Protein AF-A0A0G4KGV0-F1 (afdb_monomer_lite)

InterPro domains:
  IPR009604 LsmAD domain [PF06741] (76-143)
  IPR009604 LsmAD domain [SM01272] (76-143)
  IPR045117 Ataxin2-like [PTHR12854] (20-143)

Sequence (143 aa):
MPFPKKDNSAGPGKGQNGSRGGFRTDAAISNSSLGAERTLQPWMPDSTDGMDEGLESSNNKNNAPWDQFAENERRFGIKTDYDENIYTTAIDKSHPQYRERMAAAEKKAREISGSQAATAHVAEERIMDYAGGDDRGGDEEDK

Organism: Verticillium longisporum (NCBI:txid100787)

Radius of gyration: 35.34 Å; chains: 1; bounding box: 76×90×88 Å

Foldseek 3Di:
DDDDDDDDDDDPPPPDDPPPPPDDDPVRPPPPPPPDDDPDDPDDDPDDPPPVPDVPNCPPPPNDPPDPQVVCCVPPVDHDPDDCCVVDPDDPPPPPCSVVVVVVVVVVVVCVVPDADPDPVSNVVVPDPPPVPPPPDDDPPDD

Secondary structure (DSSP, 8-state):
-------------------------GGGS-----S-PPP-PPP---SSS-TT--TT----SS-----HHHHHHHHH-PPP---GGGTS----TTSTTHHHHHHHHHHHHHHHHHPPPSSHHHHHHTT-----S----------

Structure (mmCIF, N/CA/C/O backbone):
data_AF-A0A0G4KGV0-F1
#
_entry.id   AF-A0A0G4KGV0-F1
#
loop_
_atom_site.group_PDB
_atom_site.id
_atom_site.type_symbol
_atom_site.label_atom_id
_atom_site.label_alt_id
_atom_site.label_comp_id
_atom_site.label_asym_id
_atom_site.label_entity_id
_atom_site.label_seq_id
_atom_site.pdbx_PDB_ins_code
_atom_site.Cartn_x
_atom_site.Cartn_y
_atom_site.Cartn_z
_atom_site.occupancy
_atom_site.B_iso_or_equiv
_atom_site.auth_seq_id
_atom_site.auth_comp_id
_atom_site.auth_asym_id
_atom_site.auth_atom_id
_atom_site.pdbx_PDB_model_num
ATOM 1 N N . MET A 1 1 ? 16.479 -68.696 -35.541 1.00 43.69 1 MET A N 1
ATOM 2 C CA . MET A 1 1 ? 17.951 -68.559 -35.567 1.00 43.69 1 MET A CA 1
ATOM 3 C C . MET A 1 1 ? 18.354 -67.647 -34.414 1.00 43.69 1 MET A C 1
ATOM 5 O O . MET A 1 1 ? 17.929 -66.498 -34.436 1.00 43.69 1 MET A O 1
ATOM 9 N N . PRO A 1 2 ? 19.050 -68.139 -33.375 1.00 45.50 2 PRO A N 1
ATOM 10 C CA . PRO A 1 2 ? 19.512 -67.311 -32.265 1.00 45.50 2 PRO A CA 1
ATOM 11 C C . PRO A 1 2 ? 20.934 -66.791 -32.538 1.00 45.50 2 PRO A C 1
ATOM 13 O O . PRO A 1 2 ? 21.806 -67.562 -32.932 1.00 45.50 2 PRO A O 1
ATOM 16 N N . PHE A 1 3 ? 21.169 -65.498 -32.311 1.00 43.81 3 PHE A N 1
ATOM 17 C CA . PHE A 1 3 ? 22.505 -64.889 -32.300 1.00 43.81 3 PHE A CA 1
ATOM 18 C C . PHE A 1 3 ? 22.936 -64.571 -30.850 1.00 43.81 3 PHE A C 1
ATOM 20 O O . PHE A 1 3 ? 22.073 -64.396 -29.987 1.00 43.81 3 PHE A O 1
ATOM 27 N N . PRO A 1 4 ? 24.249 -64.585 -30.550 1.00 51.75 4 PRO A N 1
ATOM 28 C CA . PRO A 1 4 ? 24.780 -65.020 -29.255 1.00 51.75 4 PRO A CA 1
ATOM 29 C C . PRO A 1 4 ? 24.887 -63.936 -28.171 1.00 51.75 4 PRO A C 1
ATOM 31 O O . PRO A 1 4 ? 25.168 -62.769 -28.443 1.00 51.75 4 PRO A O 1
ATOM 34 N N . LYS A 1 5 ? 24.767 -64.390 -26.913 1.00 44.69 5 LYS A N 1
ATOM 35 C CA . LYS A 1 5 ? 25.253 -63.714 -25.699 1.00 44.69 5 LYS A CA 1
ATOM 36 C C . LYS A 1 5 ? 26.761 -63.474 -25.802 1.00 44.69 5 LYS A C 1
ATOM 38 O O . LYS A 1 5 ? 27.507 -64.389 -26.144 1.00 44.69 5 LYS A O 1
ATOM 43 N N . LYS A 1 6 ? 27.200 -62.266 -25.453 1.00 49.44 6 LYS A N 1
ATOM 44 C CA . LYS A 1 6 ? 28.609 -61.932 -25.245 1.00 49.44 6 LYS A CA 1
ATOM 45 C C . LYS A 1 6 ? 28.818 -61.716 -23.749 1.00 49.44 6 LYS A C 1
ATOM 47 O O . LYS A 1 6 ? 28.363 -60.713 -23.205 1.00 49.44 6 LYS A O 1
ATOM 52 N N . ASP A 1 7 ? 29.461 -62.684 -23.108 1.00 42.81 7 ASP A N 1
ATOM 53 C CA . ASP A 1 7 ? 29.897 -62.590 -21.721 1.00 42.81 7 ASP A CA 1
ATOM 54 C C . ASP A 1 7 ? 31.242 -61.850 -21.630 1.00 42.81 7 ASP A C 1
ATOM 56 O O . ASP A 1 7 ? 32.196 -62.158 -22.339 1.00 42.81 7 ASP A O 1
ATOM 60 N N . ASN A 1 8 ? 31.253 -60.880 -20.717 1.00 47.34 8 ASN A N 1
ATOM 61 C CA . ASN A 1 8 ? 32.307 -60.513 -19.772 1.00 47.34 8 ASN A CA 1
ATOM 62 C C . ASN A 1 8 ? 33.731 -60.170 -20.265 1.00 47.34 8 ASN A C 1
ATOM 64 O O . ASN A 1 8 ? 34.526 -61.030 -20.632 1.00 47.34 8 ASN A O 1
ATOM 68 N N . SER A 1 9 ? 34.136 -58.923 -20.011 1.00 37.91 9 SER A N 1
ATOM 69 C CA . SER A 1 9 ? 35.498 -58.637 -19.547 1.00 37.91 9 SER A CA 1
ATOM 70 C C . SER A 1 9 ? 35.446 -57.587 -18.443 1.00 37.91 9 SER A C 1
ATOM 72 O O . SER A 1 9 ? 35.185 -56.408 -18.687 1.00 37.91 9 SER A O 1
ATOM 74 N N . ALA A 1 10 ? 35.676 -58.055 -17.220 1.00 40.28 10 ALA A N 1
ATOM 75 C CA . ALA A 1 10 ? 35.889 -57.242 -16.044 1.00 40.28 10 ALA A CA 1
ATOM 76 C C . ALA A 1 10 ? 37.095 -56.312 -16.231 1.00 40.28 10 ALA A C 1
ATOM 78 O O . ALA A 1 10 ? 38.176 -56.734 -16.636 1.00 40.28 10 ALA A O 1
ATOM 79 N N . GLY A 1 11 ? 36.910 -55.062 -15.834 1.00 37.53 11 GLY A N 1
ATOM 80 C CA . GLY A 1 11 ? 37.983 -54.154 -15.470 1.00 37.53 11 GLY A CA 1
ATOM 81 C C . GLY A 1 11 ? 37.388 -53.102 -14.543 1.00 37.53 11 GLY A C 1
ATOM 82 O O . GLY A 1 11 ? 36.518 -52.353 -14.992 1.00 37.53 11 GLY A O 1
ATOM 83 N N . PRO A 1 12 ? 37.775 -53.029 -13.257 1.00 44.47 12 PRO A N 1
ATOM 84 C CA . PRO A 1 12 ? 37.370 -51.910 -12.432 1.00 44.47 12 PRO A CA 1
ATOM 85 C C . PRO A 1 12 ? 38.098 -50.690 -12.990 1.00 44.47 12 PRO A C 1
ATOM 87 O O . PRO A 1 12 ? 39.317 -50.565 -12.866 1.00 44.47 12 PRO A O 1
ATOM 90 N N . GLY A 1 13 ? 37.351 -49.808 -13.650 1.00 41.25 13 GLY A N 1
ATOM 91 C CA . GLY A 1 13 ? 37.826 -48.484 -14.016 1.00 41.25 13 GLY A CA 1
ATOM 92 C C . GLY A 1 13 ? 38.172 -47.731 -12.741 1.00 41.25 13 GLY A C 1
ATOM 93 O O . GLY A 1 13 ? 37.324 -47.084 -12.132 1.00 41.25 13 GLY A O 1
ATOM 94 N N . LYS A 1 14 ? 39.428 -47.852 -12.312 1.00 49.72 14 LYS A N 1
ATOM 95 C CA . LYS A 1 14 ? 40.032 -47.057 -11.254 1.00 49.72 14 LYS A CA 1
ATOM 96 C C . LYS A 1 14 ? 40.227 -45.641 -11.789 1.00 49.72 14 LYS A C 1
ATOM 98 O O . LYS A 1 14 ? 41.321 -45.248 -12.173 1.00 49.72 14 LYS A O 1
ATOM 103 N N . GLY A 1 15 ? 39.136 -44.882 -11.823 1.00 47.16 15 GLY A N 1
ATOM 104 C CA . GLY A 1 15 ? 39.174 -43.430 -11.914 1.00 47.16 15 GLY A CA 1
ATOM 105 C C . GLY A 1 15 ? 39.633 -42.881 -10.570 1.00 47.16 15 GLY A C 1
ATOM 106 O O . GLY A 1 15 ? 38.817 -42.610 -9.692 1.00 47.16 15 GLY A O 1
ATOM 107 N N . GLN A 1 16 ? 40.946 -42.776 -10.373 1.00 51.81 16 GLN A N 1
ATOM 108 C CA . GLN A 1 16 ? 41.484 -41.994 -9.271 1.00 51.81 16 GLN A CA 1
ATOM 109 C C . GLN A 1 16 ? 41.397 -40.504 -9.608 1.00 51.81 16 GLN A C 1
ATOM 111 O O . GLN A 1 16 ? 41.927 -40.044 -10.612 1.00 51.81 16 GLN A O 1
ATOM 116 N N . ASN A 1 17 ? 40.826 -39.785 -8.643 1.00 40.47 17 ASN A N 1
ATOM 117 C CA . ASN A 1 17 ? 41.171 -38.422 -8.260 1.00 40.47 17 ASN A CA 1
ATOM 118 C C . ASN A 1 17 ? 40.429 -37.259 -8.939 1.00 40.47 17 ASN A C 1
ATOM 120 O O . ASN A 1 17 ? 41.023 -36.371 -9.535 1.00 40.47 17 ASN A O 1
ATOM 124 N N . GLY A 1 18 ? 39.121 -37.185 -8.698 1.00 51.53 18 GLY A N 1
ATOM 125 C CA . GLY A 1 18 ? 38.529 -35.914 -8.290 1.00 51.53 18 GLY A CA 1
ATOM 126 C C . GLY A 1 18 ? 38.323 -35.990 -6.785 1.00 51.53 18 GLY A C 1
ATOM 127 O O . GLY A 1 18 ? 37.410 -36.685 -6.343 1.00 51.53 18 GLY A O 1
ATOM 128 N N . SER A 1 19 ? 39.192 -35.355 -5.993 1.00 55.81 19 SER A N 1
ATOM 129 C CA . SER A 1 19 ? 38.936 -35.161 -4.565 1.00 55.81 19 SER A CA 1
ATOM 130 C C . SER A 1 19 ? 37.577 -34.475 -4.449 1.00 55.81 19 SER A C 1
ATOM 132 O O . SER A 1 19 ? 37.454 -33.287 -4.749 1.00 55.81 19 SER A O 1
ATOM 134 N N . ARG A 1 20 ? 36.528 -35.228 -4.093 1.00 61.53 20 ARG A N 1
ATOM 135 C CA . ARG A 1 20 ? 35.244 -34.657 -3.684 1.00 61.53 20 ARG A CA 1
ATOM 136 C C . ARG A 1 20 ? 35.501 -34.000 -2.336 1.00 61.53 20 ARG A C 1
ATOM 138 O O . ARG A 1 20 ? 35.225 -34.587 -1.296 1.00 61.53 20 ARG A O 1
ATOM 145 N N . GLY A 1 21 ? 36.142 -32.833 -2.364 1.00 65.75 21 GLY A N 1
ATOM 146 C CA . GLY A 1 21 ? 36.329 -32.011 -1.185 1.00 65.75 21 GLY A CA 1
ATOM 147 C C . GLY A 1 21 ? 34.945 -31.759 -0.617 1.00 65.75 21 GLY A C 1
ATOM 148 O O . GLY A 1 21 ? 34.106 -31.187 -1.310 1.00 65.75 21 GLY A O 1
ATOM 149 N N . GLY A 1 22 ? 34.690 -32.260 0.592 1.00 79.81 22 GLY A N 1
ATOM 150 C CA . G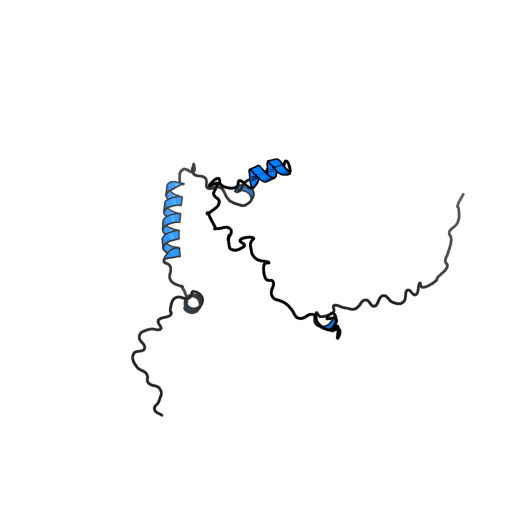LY A 1 22 ? 33.469 -31.944 1.325 1.00 79.81 22 GLY A CA 1
ATOM 151 C C . GLY A 1 22 ? 33.283 -30.431 1.443 1.00 79.81 22 GLY A C 1
ATOM 152 O O . GLY A 1 22 ? 34.199 -29.668 1.128 1.00 79.81 22 GLY A O 1
ATOM 153 N N . PHE A 1 23 ? 32.090 -30.020 1.883 1.00 79.06 23 PHE A N 1
ATOM 154 C CA . PHE A 1 23 ? 31.747 -28.620 2.137 1.00 79.06 23 PHE A CA 1
ATOM 155 C C . PHE A 1 23 ? 32.929 -27.895 2.792 1.00 79.06 23 PHE A C 1
ATOM 157 O O . PHE A 1 23 ? 33.344 -28.234 3.902 1.00 79.06 23 PHE A O 1
ATOM 164 N N . ARG A 1 24 ? 33.527 -26.963 2.050 1.00 80.19 24 ARG A N 1
ATOM 165 C CA . ARG A 1 24 ? 34.637 -26.149 2.530 1.00 80.19 24 ARG A CA 1
ATOM 166 C C . ARG A 1 24 ? 34.031 -24.906 3.146 1.00 80.19 24 ARG A C 1
ATOM 168 O O . ARG A 1 24 ? 33.175 -24.280 2.534 1.00 80.19 24 ARG A O 1
ATOM 175 N N . THR A 1 25 ? 34.472 -24.577 4.347 1.00 81.75 25 THR A N 1
ATOM 176 C CA . THR A 1 25 ? 34.122 -23.307 4.974 1.00 81.75 25 THR A CA 1
ATOM 177 C C . THR A 1 25 ? 34.740 -22.157 4.182 1.00 81.75 25 THR A C 1
ATOM 179 O O . THR A 1 25 ? 35.736 -22.348 3.479 1.00 81.75 25 THR A O 1
ATOM 182 N N . ASP A 1 26 ? 34.185 -20.957 4.322 1.00 69.44 26 ASP A N 1
ATOM 183 C CA . ASP A 1 26 ? 34.648 -19.758 3.607 1.00 69.44 26 ASP A CA 1
ATOM 184 C C . ASP A 1 26 ? 36.142 -19.473 3.858 1.00 69.44 26 ASP A C 1
ATOM 186 O O . ASP A 1 26 ? 36.865 -19.009 2.979 1.00 69.44 26 ASP A O 1
ATOM 190 N N . ALA A 1 27 ? 36.644 -19.870 5.033 1.00 77.69 27 ALA A N 1
ATOM 191 C CA . ALA A 1 27 ? 38.058 -19.811 5.396 1.00 77.69 27 ALA A CA 1
ATOM 192 C C . ALA A 1 27 ? 38.949 -20.829 4.653 1.00 77.69 27 ALA A C 1
ATOM 194 O O . ALA A 1 27 ? 40.142 -20.605 4.504 1.00 77.69 27 ALA A O 1
ATOM 195 N N . ALA A 1 28 ? 38.406 -21.958 4.194 1.00 74.62 28 ALA A N 1
ATOM 196 C CA . ALA A 1 28 ? 39.163 -23.002 3.496 1.00 74.62 28 ALA A CA 1
ATOM 197 C C . ALA A 1 28 ? 39.249 -22.779 1.973 1.00 74.62 28 ALA A C 1
ATOM 199 O O . ALA A 1 28 ? 40.003 -23.472 1.285 1.00 74.62 28 ALA A O 1
ATOM 200 N N . ILE A 1 29 ? 38.466 -21.838 1.438 1.00 75.25 29 ILE A N 1
ATOM 201 C CA . ILE A 1 29 ? 38.538 -21.369 0.044 1.00 75.25 29 ILE A CA 1
ATOM 202 C C . ILE A 1 29 ? 39.132 -19.965 -0.072 1.00 75.25 29 ILE A C 1
ATOM 204 O O . ILE A 1 29 ? 39.321 -19.486 -1.192 1.00 75.25 29 ILE A O 1
ATOM 208 N N . SER A 1 30 ? 39.445 -19.306 1.048 1.00 77.06 30 SER A N 1
ATOM 209 C CA . SER A 1 30 ? 40.129 -18.023 1.004 1.00 77.06 30 SER A CA 1
ATOM 210 C C . SER A 1 30 ? 41.546 -18.242 0.471 1.00 77.06 30 SER A C 1
ATOM 212 O O . SER A 1 30 ? 42.433 -18.816 1.101 1.00 77.06 30 SER A O 1
ATOM 214 N N . ASN A 1 31 ? 41.754 -17.816 -0.771 1.00 69.50 31 ASN A N 1
ATOM 215 C CA . ASN A 1 31 ? 43.075 -17.730 -1.358 1.00 69.50 31 ASN A CA 1
ATOM 216 C C . ASN A 1 31 ? 43.800 -16.584 -0.642 1.00 69.50 31 ASN A C 1
ATOM 218 O O . ASN A 1 31 ? 43.591 -15.422 -0.992 1.00 69.50 31 ASN A O 1
ATOM 222 N N . SER A 1 32 ? 44.625 -16.882 0.369 1.00 68.00 32 SER A N 1
ATOM 223 C CA . SER A 1 32 ? 45.555 -15.898 0.933 1.00 68.00 32 SER A CA 1
ATOM 224 C C . SER A 1 32 ? 46.660 -15.641 -0.094 1.00 68.00 32 SER A C 1
ATOM 226 O O . SER A 1 32 ? 47.786 -16.130 0.013 1.00 68.00 32 SER A O 1
ATOM 228 N N . SER A 1 33 ? 46.314 -14.936 -1.167 1.00 63.59 33 SER A N 1
ATOM 229 C CA . SER A 1 33 ? 47.288 -14.453 -2.128 1.00 63.59 33 SER A CA 1
ATOM 230 C C . SER A 1 33 ? 48.193 -13.468 -1.396 1.00 63.59 33 SER A C 1
ATOM 232 O O . SER A 1 33 ? 47.851 -12.302 -1.264 1.00 63.59 33 SER A O 1
ATOM 234 N N . LEU A 1 34 ? 49.364 -13.933 -0.954 1.00 62.00 34 LEU A N 1
ATOM 235 C CA . LEU A 1 34 ? 50.476 -13.114 -0.451 1.00 62.00 34 LEU A CA 1
ATOM 236 C C . LEU A 1 34 ? 51.158 -12.307 -1.582 1.00 62.00 34 LEU A C 1
ATOM 238 O O . LEU A 1 34 ? 52.339 -11.980 -1.508 1.00 62.00 34 LEU A O 1
ATOM 242 N N . GLY A 1 35 ? 50.436 -12.037 -2.670 1.00 68.56 35 GLY A N 1
ATOM 243 C CA . GLY A 1 35 ? 50.835 -11.075 -3.688 1.00 68.56 35 GLY A CA 1
ATOM 244 C C . GLY A 1 35 ? 50.417 -9.679 -3.247 1.00 68.56 35 GLY A C 1
ATOM 245 O O . GLY A 1 35 ? 49.395 -9.545 -2.583 1.00 68.56 35 GLY A O 1
ATOM 246 N N . ALA A 1 36 ? 51.207 -8.667 -3.617 1.00 71.25 36 ALA A N 1
ATOM 247 C CA . ALA A 1 36 ? 50.961 -7.266 -3.287 1.00 71.25 36 ALA A CA 1
ATOM 248 C C . ALA A 1 36 ? 49.481 -6.903 -3.489 1.00 71.25 36 ALA A C 1
ATOM 250 O O . ALA A 1 36 ? 48.990 -6.801 -4.616 1.00 71.25 36 ALA A O 1
ATOM 251 N N . GLU A 1 37 ? 48.768 -6.756 -2.378 1.00 70.06 37 GLU A N 1
ATOM 252 C CA . GLU A 1 37 ? 47.398 -6.279 -2.368 1.00 70.06 37 GLU A CA 1
ATOM 253 C C . GLU A 1 37 ? 47.383 -4.859 -2.939 1.00 70.06 37 GLU A C 1
ATOM 255 O O . GLU A 1 37 ? 48.188 -4.000 -2.571 1.00 70.06 37 GLU A O 1
ATOM 260 N N . ARG A 1 38 ? 46.507 -4.614 -3.917 1.00 78.69 38 ARG A N 1
ATOM 261 C CA . ARG A 1 38 ? 46.322 -3.258 -4.434 1.00 78.69 38 ARG A CA 1
ATOM 262 C C . ARG A 1 38 ? 45.677 -2.447 -3.320 1.00 78.69 38 ARG A C 1
ATOM 264 O O . ARG A 1 38 ? 44.678 -2.884 -2.753 1.00 78.69 38 ARG A O 1
ATOM 271 N N . THR A 1 39 ? 46.220 -1.271 -3.027 1.00 81.75 39 THR A N 1
ATOM 272 C CA . THR A 1 39 ? 45.594 -0.363 -2.067 1.00 81.75 39 THR A CA 1
ATOM 273 C C . THR A 1 39 ? 44.196 -0.009 -2.568 1.00 81.75 39 THR A C 1
ATOM 275 O O . THR A 1 39 ? 44.032 0.464 -3.696 1.00 81.75 39 THR A O 1
ATOM 278 N N . LEU A 1 40 ? 43.177 -0.289 -1.750 1.00 82.31 40 LEU A N 1
ATOM 279 C CA . LEU A 1 40 ? 41.803 0.088 -2.064 1.00 82.31 40 LEU A CA 1
ATOM 280 C C . LEU A 1 40 ? 41.748 1.613 -2.136 1.00 82.31 40 LEU A C 1
ATOM 282 O O . LEU A 1 40 ? 42.006 2.296 -1.148 1.00 82.31 40 LEU A O 1
ATOM 286 N N . GLN A 1 41 ? 41.461 2.138 -3.323 1.00 84.44 41 GLN A N 1
ATOM 287 C CA . GLN A 1 41 ? 41.174 3.552 -3.497 1.00 84.44 41 GLN A CA 1
ATOM 288 C C . GLN A 1 41 ? 39.661 3.739 -3.402 1.00 84.44 41 GLN A C 1
ATOM 290 O O . GLN A 1 41 ? 38.927 2.966 -4.030 1.00 84.44 41 GLN A O 1
ATOM 295 N N . PRO A 1 42 ? 39.180 4.727 -2.631 1.00 82.56 42 PRO A N 1
ATOM 296 C CA . PRO A 1 42 ? 37.778 5.098 -2.690 1.00 82.56 42 PRO A CA 1
ATOM 297 C C . PRO A 1 42 ? 37.442 5.492 -4.128 1.00 82.56 42 PRO A C 1
ATOM 299 O O . PRO A 1 42 ? 38.227 6.163 -4.802 1.00 82.56 42 PRO A O 1
ATOM 302 N N . TRP A 1 43 ? 36.283 5.048 -4.608 1.00 81.88 43 TRP A N 1
ATOM 303 C CA . TRP A 1 43 ? 35.782 5.505 -5.895 1.00 81.88 43 TRP A CA 1
ATOM 304 C C . TRP A 1 43 ? 35.563 7.018 -5.810 1.00 81.88 43 TRP A C 1
ATOM 306 O O . TRP A 1 43 ? 34.785 7.483 -4.978 1.00 81.88 43 TRP A O 1
ATOM 316 N N . MET A 1 44 ? 36.284 7.778 -6.635 1.00 76.31 44 MET A N 1
ATOM 317 C CA . MET A 1 44 ? 36.082 9.214 -6.784 1.00 76.31 44 MET A CA 1
ATOM 318 C C . MET A 1 44 ? 35.586 9.492 -8.202 1.00 76.31 44 MET A C 1
ATOM 320 O O . MET A 1 44 ? 36.196 8.999 -9.152 1.00 76.31 44 MET A O 1
ATOM 324 N N . PRO A 1 45 ? 34.509 10.271 -8.369 1.00 74.31 45 PRO A N 1
ATOM 325 C CA . PRO A 1 45 ? 34.075 10.694 -9.687 1.00 74.31 45 PRO A CA 1
ATOM 326 C C . PRO A 1 45 ? 35.091 11.677 -10.287 1.00 74.31 45 PRO A C 1
ATOM 328 O O . PRO A 1 45 ? 35.496 12.647 -9.641 1.00 74.31 45 PRO A O 1
ATOM 331 N N . ASP A 1 46 ? 35.473 11.448 -11.544 1.00 74.50 46 ASP A N 1
ATOM 332 C CA . ASP A 1 46 ? 36.222 12.406 -12.362 1.00 74.50 46 ASP A CA 1
ATOM 333 C C . ASP A 1 46 ? 35.288 13.580 -12.699 1.00 74.50 46 ASP A C 1
AT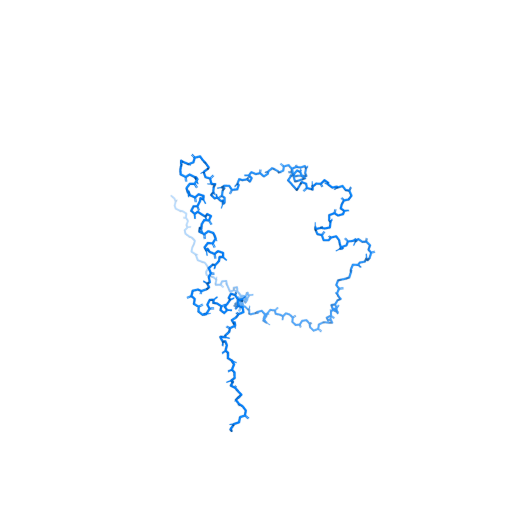OM 335 O O . ASP A 1 46 ? 34.593 13.578 -13.705 1.00 74.50 46 ASP A O 1
ATOM 339 N N . SER A 1 47 ? 35.176 14.527 -11.767 1.00 70.75 47 SER A N 1
ATOM 340 C CA . SER A 1 47 ? 34.463 15.814 -11.845 1.00 70.75 47 SER A CA 1
ATOM 341 C C . SER A 1 47 ? 33.847 16.183 -13.211 1.00 70.75 47 SER A C 1
ATOM 343 O O . SER A 1 47 ? 34.567 16.561 -14.131 1.00 70.75 47 SER A O 1
ATOM 345 N N . THR A 1 48 ? 32.510 16.142 -13.300 1.00 57.69 48 THR A N 1
ATOM 346 C CA . THR A 1 48 ? 31.571 17.110 -13.938 1.00 57.69 48 THR A CA 1
ATOM 347 C C . THR A 1 48 ? 30.241 16.475 -14.345 1.00 57.69 48 THR A C 1
ATOM 349 O O . THR A 1 48 ? 29.291 17.213 -14.589 1.00 57.69 48 THR A O 1
ATOM 352 N N . ASP A 1 49 ? 30.110 15.150 -14.320 1.00 58.00 49 ASP A N 1
ATOM 353 C CA . ASP A 1 49 ? 28.785 14.533 -14.361 1.00 58.00 49 ASP A CA 1
ATOM 354 C C . ASP A 1 49 ? 28.185 14.586 -12.957 1.00 58.00 49 ASP A C 1
ATOM 356 O O . ASP A 1 49 ? 28.681 13.958 -12.019 1.00 58.00 49 ASP A O 1
ATOM 360 N N . GLY A 1 50 ? 27.168 15.434 -12.802 1.00 58.62 50 GLY A N 1
ATOM 361 C CA . GLY A 1 50 ? 26.451 15.692 -11.560 1.00 58.62 50 GLY A CA 1
ATOM 362 C C . GLY A 1 50 ? 25.802 14.433 -10.994 1.00 58.62 50 GLY A C 1
ATOM 363 O O . GLY A 1 50 ? 24.608 14.225 -11.131 1.00 58.62 50 GLY A O 1
ATOM 364 N N . MET A 1 51 ? 26.580 13.625 -10.280 1.00 55.09 51 MET A N 1
ATOM 365 C CA . MET A 1 51 ? 26.080 12.526 -9.445 1.00 55.09 51 MET A CA 1
ATOM 366 C C . MET A 1 51 ? 25.443 13.033 -8.137 1.00 55.09 51 MET A C 1
ATOM 368 O O . MET A 1 51 ? 25.158 12.240 -7.247 1.00 55.09 51 MET A O 1
ATOM 372 N N . ASP A 1 52 ? 25.234 14.348 -8.017 1.00 54.31 52 ASP A N 1
ATOM 373 C CA . ASP A 1 52 ? 24.383 14.978 -7.000 1.00 54.31 52 ASP A CA 1
ATOM 374 C C . ASP A 1 52 ? 22.954 15.220 -7.530 1.00 54.31 52 ASP A C 1
ATOM 376 O O . ASP A 1 52 ? 22.133 15.895 -6.914 1.00 54.31 52 ASP A O 1
ATOM 380 N N . GLU A 1 53 ? 22.616 14.657 -8.694 1.00 58.34 53 GLU A N 1
ATOM 381 C CA . GLU A 1 53 ? 21.227 14.425 -9.069 1.00 58.34 53 GLU A CA 1
ATOM 382 C C . GLU A 1 53 ? 20.773 13.114 -8.429 1.00 58.34 53 GLU A C 1
ATOM 384 O O . GLU A 1 53 ? 20.738 12.053 -9.053 1.00 58.34 53 GLU A O 1
ATOM 389 N N . GLY A 1 54 ? 20.413 13.181 -7.143 1.00 58.88 54 GLY A N 1
ATOM 390 C CA . GLY A 1 54 ? 19.548 12.156 -6.567 1.00 58.88 54 GLY A CA 1
ATOM 391 C C . GLY A 1 54 ? 18.325 11.964 -7.469 1.00 58.88 54 GLY A C 1
ATOM 392 O O . GLY A 1 54 ? 17.911 12.895 -8.157 1.00 58.88 54 GLY A O 1
ATOM 393 N N . LEU A 1 55 ? 17.716 10.778 -7.462 1.00 58.81 55 LEU A N 1
ATOM 394 C CA . LEU A 1 55 ? 16.505 10.499 -8.253 1.00 58.81 55 LEU A CA 1
ATOM 395 C C . LEU A 1 55 ? 15.375 11.530 -7.995 1.00 58.81 55 LEU A C 1
ATOM 397 O O . LEU A 1 55 ? 14.503 11.734 -8.832 1.00 58.81 55 LEU A O 1
ATOM 401 N N . GLU A 1 56 ? 15.449 12.200 -6.840 1.00 57.91 56 GLU A N 1
ATOM 402 C CA . GLU A 1 56 ? 14.571 13.262 -6.342 1.00 57.91 56 GLU A CA 1
ATOM 403 C C . GLU A 1 56 ? 14.942 14.681 -6.827 1.00 57.91 56 GLU A C 1
ATOM 405 O O . GLU A 1 56 ? 14.220 15.643 -6.541 1.00 57.91 56 GLU A O 1
ATOM 410 N N . SER A 1 57 ? 16.072 14.846 -7.528 1.00 56.84 57 SER A N 1
ATOM 411 C CA . SER A 1 57 ? 16.526 16.120 -8.092 1.00 56.84 57 SER A CA 1
ATOM 412 C C . SER A 1 57 ? 15.626 16.474 -9.269 1.00 56.84 57 SER A C 1
ATOM 414 O O . SER A 1 57 ? 15.905 16.267 -10.446 1.00 56.84 57 SER A O 1
ATOM 416 N N . SER A 1 58 ? 14.478 17.024 -8.909 1.00 56.03 58 SER A N 1
ATOM 417 C CA . SER A 1 58 ? 13.388 17.526 -9.741 1.00 56.03 58 SER A CA 1
ATOM 418 C C . SER A 1 58 ? 13.790 18.750 -10.581 1.00 56.03 58 SER A C 1
ATOM 420 O O . SER A 1 58 ? 12.944 19.502 -11.056 1.00 56.03 58 SER A O 1
ATOM 422 N N . ASN A 1 59 ? 15.091 18.939 -10.817 1.00 54.44 59 ASN A N 1
ATOM 423 C CA . ASN A 1 59 ? 15.660 20.017 -11.611 1.00 54.44 59 ASN A CA 1
ATOM 424 C C . ASN A 1 59 ? 15.875 19.624 -13.081 1.00 54.44 59 ASN A C 1
ATOM 426 O O . ASN A 1 59 ? 16.641 20.262 -13.809 1.00 54.44 59 ASN A O 1
ATOM 430 N N . ASN A 1 60 ? 15.162 18.597 -13.547 1.00 57.06 60 ASN A N 1
ATOM 431 C CA . ASN A 1 60 ? 15.071 18.299 -14.963 1.00 57.06 60 ASN A CA 1
ATOM 432 C C . ASN A 1 60 ? 14.286 19.441 -15.630 1.00 57.06 60 ASN A C 1
ATOM 434 O O . ASN A 1 60 ? 13.083 19.599 -15.428 1.00 57.06 60 ASN A O 1
ATOM 438 N N . LYS A 1 61 ? 14.975 20.270 -16.427 1.00 57.75 61 LYS A N 1
ATOM 439 C CA . LYS A 1 61 ? 14.406 21.439 -17.138 1.00 57.75 61 LYS A CA 1
ATOM 440 C C . LYS A 1 61 ? 13.209 21.099 -18.037 1.00 57.75 61 LYS A C 1
ATOM 442 O O . LYS A 1 61 ? 12.496 22.002 -18.467 1.00 57.75 61 LYS A O 1
ATOM 447 N N . ASN A 1 62 ? 12.967 19.814 -18.275 1.00 58.53 62 ASN A N 1
ATOM 448 C CA . ASN A 1 62 ? 11.739 19.286 -18.836 1.00 58.53 62 ASN A CA 1
ATOM 449 C C . ASN A 1 62 ? 10.978 18.569 -17.720 1.00 58.53 62 ASN A C 1
ATOM 451 O O . ASN A 1 62 ? 11.212 17.395 -17.457 1.00 58.53 62 ASN A O 1
ATOM 455 N N . ASN A 1 63 ? 10.043 19.284 -17.098 1.00 58.59 63 ASN A N 1
ATOM 456 C CA . ASN A 1 63 ? 9.148 18.822 -16.031 1.00 58.59 63 ASN A CA 1
ATOM 457 C C . ASN A 1 63 ? 8.123 17.762 -16.512 1.00 58.59 63 ASN A C 1
ATOM 459 O O . ASN A 1 63 ? 7.007 17.671 -16.004 1.00 58.59 63 ASN A O 1
ATOM 463 N N . ALA A 1 64 ? 8.456 17.026 -17.574 1.00 69.44 64 ALA A N 1
ATOM 464 C CA . ALA A 1 64 ? 7.660 15.932 -18.086 1.00 69.44 64 ALA A CA 1
ATOM 465 C C . ALA A 1 64 ? 8.023 14.679 -17.274 1.00 69.44 64 ALA A C 1
ATOM 467 O O . ALA A 1 64 ? 9.197 14.301 -17.260 1.00 69.44 64 ALA A O 1
ATOM 468 N N . PRO A 1 65 ? 7.058 14.038 -16.590 1.00 74.69 65 PRO A N 1
ATOM 469 C CA . PRO A 1 65 ? 7.319 12.784 -15.900 1.00 74.69 65 PRO A CA 1
ATOM 470 C C . PRO A 1 65 ? 7.862 11.766 -16.907 1.00 74.69 65 PRO A C 1
ATOM 472 O O . PRO A 1 65 ? 7.296 11.584 -17.987 1.00 74.69 65 PRO A O 1
ATOM 475 N N . TRP A 1 66 ? 8.985 11.131 -16.574 1.00 84.19 66 TRP A N 1
ATOM 476 C CA . TRP A 1 66 ? 9.526 10.053 -17.391 1.00 84.19 66 TRP A CA 1
ATOM 477 C C . TRP A 1 66 ? 8.602 8.841 -17.284 1.00 84.19 66 TRP A C 1
ATOM 479 O O . TRP A 1 66 ? 8.508 8.199 -16.239 1.00 84.19 66 TRP A O 1
ATOM 489 N N . ASP A 1 67 ? 7.906 8.538 -18.377 1.00 84.88 67 ASP A N 1
ATOM 490 C CA . ASP A 1 67 ? 7.061 7.355 -18.462 1.00 84.88 67 ASP A CA 1
ATOM 491 C C . ASP A 1 67 ? 7.918 6.129 -18.805 1.00 84.88 67 ASP A C 1
ATOM 493 O O . ASP A 1 67 ? 8.227 5.836 -19.967 1.00 84.88 67 ASP A O 1
ATOM 497 N N . GLN A 1 68 ? 8.315 5.410 -17.756 1.00 82.94 68 GLN A N 1
ATOM 498 C CA . GLN A 1 68 ? 9.087 4.175 -17.854 1.00 82.94 68 GLN A CA 1
ATOM 499 C C . GLN A 1 68 ? 8.393 3.096 -18.706 1.00 82.94 68 GLN A C 1
ATOM 501 O O . GLN A 1 68 ? 9.072 2.282 -19.333 1.00 82.94 68 GLN A O 1
ATOM 506 N N . PHE A 1 69 ? 7.056 3.073 -18.753 1.00 85.31 69 PHE A N 1
ATOM 507 C CA . PHE A 1 69 ? 6.301 2.068 -19.500 1.00 85.31 69 PHE A CA 1
ATOM 508 C C . PHE A 1 69 ? 6.257 2.419 -20.987 1.00 85.31 69 PHE A C 1
ATOM 510 O O . PHE A 1 69 ? 6.527 1.553 -21.822 1.00 85.31 69 PHE A O 1
ATOM 517 N N . ALA A 1 70 ? 6.024 3.692 -21.319 1.00 86.69 70 ALA A N 1
ATOM 518 C CA . ALA A 1 70 ? 6.055 4.168 -22.701 1.00 86.69 70 ALA A CA 1
ATOM 519 C C . ALA A 1 70 ? 7.443 3.998 -23.345 1.00 86.69 70 ALA A C 1
ATOM 521 O O . ALA A 1 70 ? 7.552 3.591 -24.504 1.00 86.69 70 ALA A O 1
ATOM 522 N N . GLU A 1 71 ? 8.522 4.257 -22.601 1.00 88.44 71 GLU A N 1
ATOM 523 C CA . GLU A 1 71 ? 9.882 4.082 -23.121 1.00 88.44 71 GLU A CA 1
ATOM 524 C C . GLU A 1 71 ? 10.236 2.598 -23.335 1.00 88.44 71 GLU A C 1
ATOM 526 O O . GLU A 1 71 ? 10.895 2.259 -24.323 1.00 88.44 71 GLU A O 1
ATOM 531 N N . ASN A 1 72 ? 9.754 1.698 -22.469 1.00 85.81 72 ASN A N 1
ATOM 532 C CA . ASN A 1 72 ? 9.914 0.252 -22.642 1.00 85.81 72 ASN A CA 1
ATOM 533 C C . ASN A 1 72 ? 9.141 -0.276 -23.859 1.00 85.81 72 ASN A C 1
ATOM 535 O O . ASN A 1 72 ? 9.690 -1.071 -24.627 1.00 85.81 72 ASN A O 1
ATOM 539 N N . GLU A 1 73 ? 7.915 0.205 -24.093 1.00 89.75 73 GLU A N 1
ATOM 540 C CA . GLU A 1 73 ? 7.159 -0.108 -25.312 1.00 89.75 73 GLU A CA 1
ATOM 541 C C . GLU A 1 73 ? 7.916 0.379 -26.554 1.00 89.75 73 GLU A C 1
ATOM 543 O O . GLU A 1 73 ? 8.088 -0.370 -27.514 1.00 89.75 73 GLU A O 1
ATOM 548 N N . ARG A 1 74 ? 8.446 1.606 -26.527 1.00 88.75 74 ARG A N 1
ATOM 549 C CA . ARG A 1 74 ? 9.186 2.181 -27.658 1.00 88.75 74 ARG A CA 1
ATOM 550 C C . ARG A 1 74 ? 10.482 1.427 -27.967 1.00 88.75 74 ARG A C 1
ATOM 552 O O . ARG A 1 74 ? 10.828 1.263 -29.136 1.00 88.75 74 ARG A O 1
ATOM 559 N N . ARG A 1 75 ? 11.236 1.022 -26.940 1.00 90.62 75 ARG A N 1
ATOM 560 C CA . ARG A 1 75 ? 12.549 0.371 -27.107 1.00 90.62 75 ARG A CA 1
ATOM 561 C C . ARG A 1 75 ? 12.453 -1.120 -27.382 1.00 90.62 75 ARG A C 1
ATOM 563 O O . ARG A 1 75 ? 13.268 -1.642 -28.137 1.00 90.62 75 ARG A O 1
ATOM 570 N N . PHE A 1 76 ? 11.498 -1.794 -26.752 1.00 90.06 76 PHE A N 1
ATOM 571 C CA . PHE A 1 76 ? 11.451 -3.253 -26.715 1.00 90.06 76 PHE A CA 1
ATOM 572 C C . P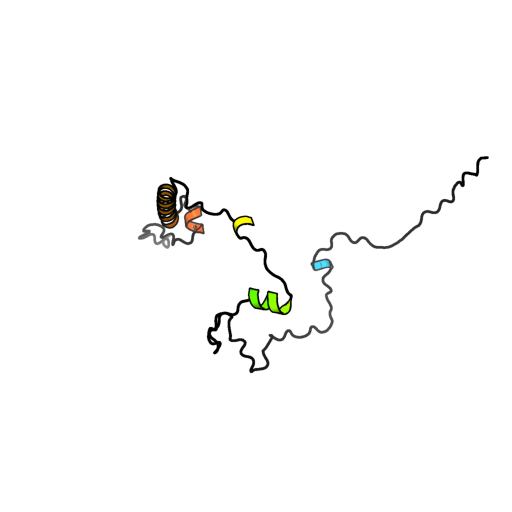HE A 1 76 ? 10.135 -3.827 -27.247 1.00 90.06 76 PHE A C 1
ATOM 574 O O . PHE A 1 76 ? 10.036 -5.038 -27.421 1.00 90.06 76 PHE A O 1
ATOM 581 N N . GLY A 1 77 ? 9.126 -2.991 -27.520 1.00 88.94 77 GLY A N 1
ATOM 582 C CA . GLY A 1 77 ? 7.799 -3.441 -27.950 1.00 88.94 77 GLY A CA 1
ATOM 583 C C . GLY A 1 77 ? 7.026 -4.188 -26.862 1.00 88.94 77 GLY A C 1
ATOM 584 O O . GLY A 1 77 ? 6.038 -4.854 -27.165 1.00 88.94 77 GLY A O 1
ATOM 585 N N . ILE A 1 78 ? 7.482 -4.118 -25.607 1.00 85.31 78 ILE A N 1
ATOM 586 C CA . ILE A 1 78 ? 6.901 -4.852 -24.482 1.00 85.31 78 ILE A CA 1
ATOM 587 C C . ILE A 1 78 ? 5.819 -3.987 -23.843 1.00 85.31 78 ILE A C 1
ATOM 589 O O . ILE A 1 78 ? 6.094 -2.873 -23.400 1.00 85.31 78 ILE A O 1
ATOM 593 N N . LYS A 1 79 ? 4.604 -4.531 -23.759 1.00 85.44 79 LYS A N 1
ATOM 594 C CA . LYS A 1 79 ? 3.513 -3.979 -22.953 1.00 85.44 79 LYS A CA 1
ATOM 595 C C . LYS A 1 79 ? 3.387 -4.779 -21.676 1.00 85.44 79 LYS A C 1
ATOM 597 O O . LYS A 1 79 ? 3.454 -6.005 -21.717 1.00 85.44 79 LYS A O 1
ATOM 602 N N . THR A 1 80 ? 3.206 -4.084 -20.562 1.00 82.38 80 THR A N 1
ATOM 603 C CA . THR A 1 80 ? 2.865 -4.745 -19.310 1.00 82.38 80 THR A CA 1
ATOM 604 C C . THR A 1 80 ? 1.399 -5.166 -19.364 1.00 82.38 80 THR A C 1
ATOM 606 O O . THR A 1 80 ? 0.524 -4.391 -19.739 1.00 82.38 80 THR A O 1
ATOM 609 N N . ASP A 1 81 ? 1.132 -6.408 -18.989 1.00 83.50 81 ASP A N 1
ATOM 610 C CA . ASP A 1 81 ? -0.195 -6.948 -18.687 1.00 83.50 81 ASP A CA 1
ATOM 611 C C . ASP A 1 81 ? -0.484 -6.862 -17.180 1.00 83.50 81 ASP A C 1
ATOM 613 O O . ASP A 1 81 ? -1.267 -7.636 -16.634 1.00 83.50 81 ASP A O 1
ATOM 617 N N . TYR A 1 82 ? 0.183 -5.921 -16.502 1.00 83.62 82 TYR A N 1
ATOM 618 C CA . TYR A 1 82 ? 0.121 -5.774 -15.058 1.00 83.62 82 TYR A CA 1
ATOM 619 C C . TYR A 1 82 ? -1.309 -5.464 -14.614 1.00 83.62 82 TYR A C 1
ATOM 621 O O . TYR A 1 82 ? -1.831 -4.374 -14.850 1.00 83.62 82 TYR A O 1
ATOM 629 N N . ASP A 1 83 ? -1.909 -6.431 -13.929 1.00 87.75 83 ASP A N 1
ATOM 630 C CA . ASP A 1 83 ? -3.149 -6.283 -13.186 1.00 87.75 83 ASP A CA 1
ATOM 631 C C . ASP A 1 83 ? -2.828 -6.445 -11.698 1.00 87.75 83 ASP A C 1
ATOM 633 O O . ASP A 1 83 ? -2.468 -7.528 -11.231 1.00 87.75 83 ASP A O 1
ATOM 637 N N . GLU A 1 84 ? -2.947 -5.352 -10.944 1.00 87.19 84 GLU A N 1
ATOM 638 C CA . GLU A 1 84 ? -2.688 -5.336 -9.501 1.00 87.19 84 GLU A CA 1
ATOM 639 C C . GLU A 1 84 ? -3.536 -6.388 -8.769 1.00 87.19 84 GLU A C 1
ATOM 641 O O . GLU A 1 84 ? -3.077 -6.993 -7.799 1.00 87.19 84 GLU A O 1
ATOM 646 N N . ASN A 1 85 ? -4.740 -6.680 -9.272 1.00 91.31 85 ASN A N 1
ATOM 647 C CA . ASN A 1 85 ? -5.678 -7.629 -8.672 1.00 91.31 85 ASN A CA 1
ATOM 648 C C . ASN A 1 85 ? -5.198 -9.090 -8.733 1.00 91.31 85 ASN A C 1
ATOM 650 O O . ASN A 1 85 ? -5.797 -9.957 -8.100 1.00 91.31 85 ASN A O 1
ATOM 654 N N . ILE A 1 86 ? -4.118 -9.380 -9.467 1.00 90.75 86 ILE A N 1
ATOM 655 C CA . ILE A 1 86 ? -3.447 -10.688 -9.427 1.00 90.75 86 ILE A CA 1
ATOM 656 C C . ILE A 1 86 ? -2.706 -10.877 -8.093 1.00 90.75 86 ILE A C 1
ATOM 658 O O . ILE A 1 86 ? -2.566 -12.001 -7.612 1.00 90.75 86 ILE A O 1
ATOM 662 N N . TYR A 1 87 ? -2.253 -9.783 -7.476 1.00 89.81 87 TYR A N 1
ATOM 663 C CA . TYR A 1 87 ? -1.464 -9.794 -6.241 1.00 89.81 87 TYR A CA 1
ATOM 664 C C . TYR A 1 87 ? -2.188 -9.157 -5.052 1.00 89.81 87 TYR A C 1
ATOM 666 O O . TYR A 1 87 ? -1.809 -9.397 -3.905 1.00 89.81 87 TYR A O 1
ATOM 674 N N . THR A 1 88 ? -3.233 -8.369 -5.310 1.00 93.56 88 THR A N 1
ATOM 675 C CA . THR A 1 88 ? -4.066 -7.732 -4.290 1.00 93.56 88 THR A CA 1
ATOM 676 C C . THR A 1 88 ? -5.525 -8.152 -4.399 1.00 93.56 88 THR A C 1
ATOM 678 O O . THR A 1 88 ? -5.972 -8.719 -5.390 1.00 93.56 88 THR A O 1
ATOM 681 N N . THR A 1 89 ? -6.300 -7.854 -3.362 1.00 92.25 89 THR A N 1
ATOM 682 C CA . THR A 1 89 ? -7.754 -8.025 -3.396 1.00 92.25 89 THR A CA 1
ATOM 683 C C . THR A 1 89 ? -8.417 -6.684 -3.681 1.00 92.25 89 THR A C 1
ATOM 685 O O . THR A 1 89 ? -8.315 -5.755 -2.879 1.00 92.25 89 THR A O 1
ATOM 688 N N . ALA A 1 90 ? -9.135 -6.589 -4.801 1.00 91.81 90 ALA A N 1
ATOM 689 C CA . ALA A 1 90 ? -9.920 -5.406 -5.131 1.00 91.81 90 ALA A CA 1
ATOM 690 C C . ALA A 1 90 ? -11.012 -5.151 -4.081 1.00 91.81 90 ALA A C 1
ATOM 692 O O . ALA A 1 90 ? -11.744 -6.057 -3.676 1.00 91.81 90 ALA A O 1
ATOM 693 N N . ILE A 1 91 ? -11.172 -3.892 -3.675 1.00 91.56 91 ILE A N 1
ATOM 694 C CA . ILE A 1 91 ? -12.257 -3.490 -2.779 1.00 91.56 91 ILE A CA 1
ATOM 695 C C . ILE A 1 91 ? -13.540 -3.307 -3.596 1.00 91.56 91 ILE A C 1
ATOM 697 O O . ILE A 1 91 ? -13.646 -2.378 -4.398 1.00 91.56 91 ILE A O 1
ATOM 701 N N . ASP A 1 92 ? -14.544 -4.148 -3.342 1.00 91.62 92 ASP A N 1
ATOM 702 C CA . ASP A 1 92 ? -15.875 -3.999 -3.934 1.00 91.62 92 ASP A CA 1
ATOM 703 C C . ASP A 1 92 ? -16.631 -2.806 -3.321 1.00 91.62 92 ASP A C 1
ATOM 705 O O . ASP A 1 92 ? -17.181 -2.871 -2.217 1.00 91.62 92 ASP A O 1
ATOM 709 N N . LYS A 1 93 ? -16.670 -1.700 -4.070 1.00 91.81 93 LYS A N 1
ATOM 710 C CA . LYS A 1 93 ? -17.381 -0.464 -3.703 1.00 91.81 93 LYS A CA 1
ATOM 711 C C . LYS A 1 93 ? -18.893 -0.533 -3.950 1.00 91.81 93 LYS A C 1
ATOM 713 O O . LYS A 1 93 ? -19.614 0.351 -3.493 1.00 91.81 93 LYS A O 1
ATOM 718 N N . SER A 1 94 ? -19.370 -1.543 -4.682 1.00 94.50 94 SER A N 1
ATOM 719 C CA . SER A 1 94 ? -20.790 -1.724 -5.015 1.00 94.50 94 SER A CA 1
ATOM 720 C C . SER A 1 94 ? -21.555 -2.525 -3.961 1.00 94.50 94 SER A C 1
ATOM 722 O O . SER A 1 94 ? -22.787 -2.520 -3.947 1.00 94.50 94 SER A O 1
ATOM 724 N N . HIS A 1 95 ? -20.832 -3.175 -3.046 1.00 93.19 95 HIS A N 1
ATOM 725 C CA . HIS A 1 95 ? -21.421 -3.964 -1.980 1.00 93.19 95 HIS A CA 1
ATOM 726 C C . HIS A 1 95 ? -22.408 -3.115 -1.148 1.00 93.19 95 HIS A C 1
ATOM 728 O O . HIS A 1 95 ? -22.047 -2.024 -0.696 1.00 93.19 95 HIS A O 1
ATOM 734 N N . PRO A 1 96 ? -23.629 -3.601 -0.846 1.00 94.69 96 PRO A N 1
ATOM 735 C CA . PRO A 1 96 ? -24.648 -2.816 -0.133 1.00 94.69 96 PRO A CA 1
ATOM 736 C C . PRO A 1 96 ? -24.182 -2.340 1.254 1.00 94.69 96 PRO A C 1
ATOM 738 O O . PRO A 1 96 ? -24.567 -1.273 1.724 1.00 94.69 96 PRO A O 1
ATOM 741 N N . GLN A 1 97 ? -23.294 -3.106 1.890 1.00 94.94 97 GLN A N 1
ATOM 742 C CA . GLN A 1 97 ? -22.672 -2.766 3.178 1.00 94.94 97 GLN A CA 1
ATOM 743 C C . GLN A 1 97 ? -21.326 -2.028 3.061 1.00 94.94 97 GLN A C 1
ATOM 745 O O . GLN A 1 97 ? -20.634 -1.882 4.066 1.00 94.94 97 GLN A O 1
ATOM 750 N N . TYR A 1 98 ? -20.903 -1.585 1.871 1.00 95.81 98 TYR A N 1
ATOM 751 C CA . TYR A 1 98 ? -19.588 -0.959 1.671 1.00 95.81 98 TYR A CA 1
ATOM 752 C C . TYR A 1 98 ? -19.344 0.201 2.648 1.00 95.81 98 TYR A C 1
ATOM 754 O O . TYR A 1 98 ? -18.297 0.270 3.289 1.00 95.81 98 TYR A O 1
ATOM 762 N N . ARG A 1 99 ? -20.351 1.062 2.844 1.00 94.94 99 ARG A N 1
ATOM 763 C CA . ARG A 1 99 ? -20.278 2.206 3.770 1.00 94.94 99 ARG A CA 1
ATOM 764 C C . ARG A 1 99 ? -20.103 1.794 5.230 1.00 94.94 99 ARG A C 1
ATOM 766 O O . ARG A 1 99 ? -19.323 2.414 5.944 1.00 94.94 99 ARG A O 1
ATOM 773 N N . GLU A 1 100 ? -20.821 0.764 5.668 1.00 95.81 100 GLU A N 1
ATOM 774 C CA . GLU A 1 100 ? -20.722 0.241 7.034 1.00 95.81 100 GLU A CA 1
ATOM 775 C C . GLU A 1 100 ? -19.333 -0.362 7.283 1.00 95.81 100 GLU A C 1
ATOM 777 O O . GLU A 1 100 ? -18.687 -0.054 8.284 1.00 95.81 100 GLU A O 1
ATOM 782 N N . ARG A 1 101 ? -18.831 -1.152 6.327 1.00 95.31 101 ARG A N 1
ATOM 783 C CA . ARG A 1 101 ? -17.498 -1.769 6.397 1.00 95.31 101 ARG A CA 1
ATOM 784 C C . ARG A 1 101 ? -16.380 -0.731 6.382 1.00 95.31 101 ARG A C 1
ATOM 786 O O . ARG A 1 101 ? -15.444 -0.855 7.164 1.00 95.31 101 ARG A O 1
ATOM 793 N N . MET A 1 102 ? -16.500 0.305 5.552 1.00 95.94 102 MET A N 1
ATOM 794 C CA . MET A 1 102 ? -15.592 1.457 5.543 1.00 95.94 102 MET A CA 1
ATOM 795 C C . MET A 1 102 ? -15.542 2.147 6.909 1.00 95.94 102 MET A C 1
ATOM 797 O O . MET A 1 102 ? -14.458 2.356 7.446 1.00 95.94 102 MET A O 1
ATOM 801 N N . ALA A 1 103 ? -16.699 2.442 7.508 1.00 96.44 103 ALA A N 1
ATOM 802 C CA . ALA A 1 103 ? -16.759 3.084 8.821 1.00 96.44 103 ALA A CA 1
ATOM 803 C C . ALA A 1 103 ? -16.154 2.202 9.931 1.00 96.44 103 ALA A C 1
ATOM 805 O O . ALA A 1 103 ? -15.435 2.694 10.802 1.00 96.44 103 ALA A O 1
ATOM 806 N N . ALA A 1 104 ? -16.407 0.891 9.890 1.00 96.69 104 ALA A N 1
ATOM 807 C CA . ALA A 1 104 ? -15.806 -0.061 10.820 1.00 96.69 104 ALA A CA 1
ATOM 808 C C . ALA A 1 104 ? -14.279 -0.144 10.653 1.00 96.69 104 ALA A C 1
ATOM 810 O O . ALA A 1 104 ? -13.554 -0.146 11.650 1.00 96.69 104 ALA A O 1
ATOM 811 N N . ALA A 1 105 ? -13.791 -0.167 9.409 1.00 95.69 105 ALA A N 1
ATOM 812 C CA . ALA A 1 105 ? -12.366 -0.168 9.099 1.00 95.69 105 ALA A CA 1
ATOM 813 C C . ALA A 1 105 ? -11.680 1.115 9.587 1.00 95.69 105 ALA A C 1
ATOM 815 O O . ALA A 1 105 ? -10.631 1.042 10.219 1.00 95.69 105 ALA A O 1
ATOM 816 N N . GLU A 1 106 ? -12.296 2.280 9.383 1.00 96.00 106 GLU A N 1
ATOM 817 C CA . GLU A 1 106 ? -11.755 3.555 9.859 1.00 96.00 106 GLU A CA 1
ATOM 818 C C . GLU A 1 106 ? -11.701 3.618 11.393 1.00 96.00 106 GLU A C 1
ATOM 820 O O . GLU A 1 106 ? -10.695 4.038 11.970 1.00 96.00 106 GLU A O 1
ATOM 825 N N . LYS A 1 107 ? -12.746 3.132 12.076 1.00 96.38 107 LYS A N 1
ATOM 826 C CA . LYS A 1 107 ? -12.744 3.011 13.540 1.00 96.38 107 LYS A CA 1
ATOM 827 C C . LYS A 1 107 ? -11.604 2.107 14.020 1.00 96.38 107 LYS A C 1
ATOM 829 O O . LYS A 1 107 ? -10.874 2.489 14.932 1.00 96.38 107 LYS A O 1
ATOM 834 N N . LYS A 1 108 ? -11.433 0.942 13.385 1.00 96.25 108 LYS A N 1
ATOM 835 C CA . LYS A 1 108 ? -10.356 -0.014 13.682 1.00 96.25 108 LYS A CA 1
ATOM 836 C C . LYS A 1 108 ? -8.976 0.612 13.467 1.00 96.25 108 LYS A C 1
ATOM 838 O O . LYS A 1 108 ? -8.088 0.418 14.289 1.00 96.25 108 LYS A O 1
ATOM 843 N N . ALA A 1 109 ? -8.801 1.376 12.391 1.00 95.38 109 ALA A N 1
ATOM 844 C CA . ALA A 1 109 ? -7.540 2.039 12.081 1.00 95.38 109 ALA A CA 1
ATOM 845 C C . ALA A 1 109 ? -7.146 3.033 13.180 1.00 95.38 109 ALA A C 1
ATOM 847 O O . ALA A 1 109 ? -6.020 2.973 13.664 1.00 95.38 109 ALA A O 1
ATOM 848 N N . ARG A 1 110 ? -8.087 3.876 13.631 1.00 93.75 110 ARG A N 1
ATOM 849 C CA . ARG A 1 110 ? -7.855 4.831 14.732 1.00 93.75 110 ARG A CA 1
ATOM 850 C C . ARG A 1 110 ? -7.522 4.133 16.051 1.00 93.75 110 ARG A C 1
ATOM 852 O O . ARG A 1 110 ? -6.663 4.600 16.793 1.00 93.75 110 ARG A O 1
ATOM 859 N N . GLU A 1 111 ? -8.195 3.019 16.332 1.00 93.38 111 GLU A N 1
ATOM 860 C CA . GLU A 1 111 ? -7.925 2.190 17.510 1.00 93.38 111 GLU A CA 1
ATOM 861 C C . GLU A 1 111 ? -6.505 1.616 17.467 1.00 93.38 111 GLU A C 1
ATOM 863 O O . GLU A 1 111 ? -5.766 1.755 18.434 1.00 93.38 111 GLU A O 1
ATOM 868 N N . ILE A 1 112 ? -6.089 1.042 16.334 1.00 89.69 112 ILE A N 1
ATOM 869 C CA . ILE A 1 112 ? -4.751 0.460 16.170 1.00 89.69 112 ILE A CA 1
ATOM 870 C C . ILE A 1 112 ? -3.673 1.545 16.225 1.00 89.69 112 ILE A C 1
ATOM 872 O O . ILE A 1 112 ? -2.685 1.373 16.937 1.00 89.69 112 ILE A O 1
ATOM 876 N N . SER A 1 113 ? -3.868 2.672 15.534 1.00 86.06 113 SER A N 1
ATOM 877 C CA . SER A 1 113 ? -2.882 3.758 15.501 1.00 86.06 113 SER A CA 1
ATOM 878 C C . SER A 1 113 ? -2.662 4.408 16.866 1.00 86.06 113 SER A C 1
ATOM 880 O O . SER A 1 113 ? -1.572 4.895 17.134 1.00 86.06 113 SER A O 1
ATOM 882 N N . GLY A 1 114 ? -3.693 4.436 17.718 1.00 82.44 114 GLY A N 1
ATOM 883 C CA . GLY A 1 114 ? -3.606 4.967 19.080 1.00 82.44 114 GLY A CA 1
ATOM 884 C C . GLY A 1 114 ? -3.353 3.908 20.157 1.00 82.44 114 GLY A C 1
ATOM 885 O O . GLY A 1 114 ? -3.259 4.261 21.331 1.00 82.44 114 GLY A O 1
ATOM 886 N N . SER A 1 115 ? -3.293 2.621 19.797 1.00 82.56 115 SER A N 1
ATOM 887 C CA . SER A 1 115 ? -3.180 1.539 20.777 1.00 82.56 115 SER A CA 1
ATOM 888 C C . SER A 1 115 ? -1.808 1.532 21.450 1.00 82.56 115 SER A C 1
ATOM 890 O O . SER A 1 115 ? -0.767 1.506 20.793 1.00 82.56 115 SER A O 1
ATOM 892 N N . GLN A 1 116 ? -1.814 1.531 22.784 1.00 79.81 116 GLN A N 1
ATOM 893 C CA . GLN A 1 116 ? -0.607 1.321 23.576 1.00 79.81 116 GLN A CA 1
ATOM 894 C C . GLN A 1 116 ? -0.184 -0.151 23.522 1.00 79.81 116 GLN A C 1
ATOM 896 O O . GLN A 1 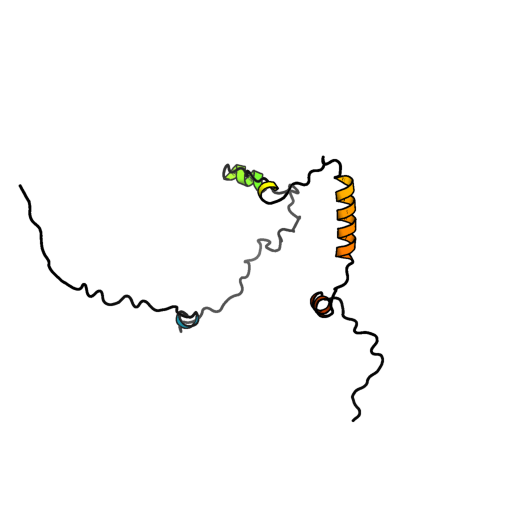116 ? -0.992 -1.049 23.264 1.00 79.81 116 GLN A O 1
ATOM 901 N N . ALA A 1 117 ? 1.101 -0.403 23.762 1.00 82.81 117 ALA A N 1
ATOM 902 C CA . ALA A 1 117 ? 1.617 -1.759 23.856 1.00 82.81 117 ALA A CA 1
ATOM 903 C C . ALA A 1 117 ? 0.901 -2.533 24.976 1.00 82.81 117 ALA A C 1
ATOM 905 O O . ALA A 1 117 ? 0.773 -2.057 26.100 1.00 82.81 117 ALA A O 1
ATOM 906 N N . ALA A 1 118 ? 0.446 -3.747 24.668 1.00 82.00 118 ALA A N 1
ATOM 907 C CA . ALA A 1 118 ? -0.320 -4.572 25.604 1.00 82.00 118 ALA A CA 1
ATOM 908 C C . ALA A 1 118 ? 0.534 -5.195 26.729 1.00 82.00 118 ALA A C 1
ATOM 910 O O . ALA A 1 118 ? -0.002 -5.811 27.647 1.00 82.00 118 ALA A O 1
ATOM 911 N N . THR A 1 119 ? 1.864 -5.111 26.645 1.00 83.06 119 THR A N 1
ATOM 912 C CA . THR A 1 119 ? 2.804 -5.748 27.581 1.00 83.06 119 THR A CA 1
ATOM 913 C C . THR A 1 119 ? 4.084 -4.921 27.656 1.00 83.06 119 THR A C 1
ATOM 915 O O . THR A 1 119 ? 4.477 -4.338 26.647 1.00 83.06 119 THR A O 1
ATOM 918 N N . ALA A 1 120 ? 4.750 -4.912 28.815 1.00 80.56 120 ALA A N 1
ATOM 919 C CA . ALA A 1 120 ? 6.006 -4.190 29.042 1.00 80.56 120 ALA A CA 1
ATOM 920 C C . ALA A 1 120 ? 7.077 -4.493 27.975 1.00 80.56 120 ALA A C 1
ATOM 922 O O . ALA A 1 120 ? 7.583 -3.567 27.359 1.00 80.56 120 ALA A O 1
ATOM 923 N N . HIS A 1 121 ? 7.311 -5.767 27.636 1.00 78.56 121 HIS A N 1
ATOM 924 C CA . HIS A 1 121 ? 8.272 -6.145 26.584 1.00 78.56 121 HIS A CA 1
ATOM 925 C C . HIS A 1 121 ? 7.942 -5.548 25.205 1.00 78.56 121 HIS A C 1
ATOM 927 O O . HIS A 1 121 ? 8.822 -5.097 24.483 1.00 78.56 121 HIS A O 1
ATOM 933 N N . VAL A 1 122 ? 6.654 -5.482 24.848 1.00 80.75 122 VAL A N 1
ATOM 934 C CA . VAL A 1 122 ? 6.204 -4.872 23.584 1.00 80.75 122 VAL A CA 1
ATOM 935 C C . VAL A 1 122 ? 6.333 -3.346 23.638 1.00 80.75 122 VAL A C 1
ATOM 937 O O . VAL A 1 122 ? 6.499 -2.711 22.602 1.00 80.75 122 VAL A O 1
ATOM 940 N N . ALA A 1 123 ? 6.239 -2.746 24.827 1.00 78.69 123 ALA A N 1
ATOM 941 C CA . ALA A 1 123 ? 6.460 -1.317 25.022 1.00 78.69 123 ALA A CA 1
ATOM 942 C C . ALA A 1 123 ? 7.948 -0.960 24.868 1.00 78.69 123 ALA A C 1
ATOM 944 O O . ALA A 1 123 ? 8.260 0.018 24.196 1.00 78.69 123 ALA A O 1
ATOM 945 N N . GLU A 1 124 ? 8.840 -1.790 25.419 1.00 73.81 124 GLU A N 1
ATOM 946 C CA . GLU A 1 124 ? 10.300 -1.654 25.320 1.00 73.81 124 GLU A CA 1
ATOM 947 C C . GLU A 1 124 ? 10.794 -1.765 23.866 1.00 73.81 124 GLU A C 1
ATOM 949 O O . GLU A 1 124 ? 11.594 -0.945 23.421 1.00 73.81 124 GLU A O 1
ATOM 954 N N . GLU A 1 125 ? 10.282 -2.727 23.088 1.00 73.94 125 GLU A N 1
ATOM 955 C CA . GLU A 1 125 ? 10.653 -2.890 21.671 1.00 73.94 125 GLU A CA 1
ATOM 956 C C . GLU A 1 125 ? 10.130 -1.760 20.773 1.00 73.94 125 GLU A C 1
ATOM 958 O O . GLU A 1 125 ? 10.756 -1.409 19.771 1.00 73.94 125 GLU A O 1
ATOM 963 N N . ARG A 1 126 ? 8.971 -1.178 21.105 1.00 73.56 126 ARG A N 1
ATOM 964 C CA . ARG A 1 126 ? 8.309 -0.156 20.281 1.00 73.56 126 ARG A CA 1
ATOM 965 C C . ARG A 1 126 ? 8.799 1.263 20.564 1.00 73.56 126 ARG A C 1
ATOM 967 O O . ARG A 1 126 ? 8.009 2.164 20.350 1.00 73.56 126 ARG A O 1
ATOM 974 N N . ILE A 1 127 ? 10.034 1.474 21.040 1.00 58.59 127 ILE A N 1
ATOM 975 C CA . ILE A 1 127 ? 10.660 2.800 21.285 1.00 58.59 127 ILE A CA 1
ATOM 976 C C . ILE A 1 127 ? 9.611 3.867 21.656 1.00 58.59 127 ILE A C 1
ATOM 978 O O . ILE A 1 127 ? 9.452 4.897 21.006 1.00 58.59 127 ILE A O 1
ATOM 982 N N . MET A 1 128 ? 8.792 3.551 22.650 1.00 54.12 128 MET A N 1
ATOM 983 C CA . MET A 1 128 ? 8.047 4.556 23.379 1.00 54.12 128 MET A CA 1
ATOM 984 C C . MET A 1 128 ? 8.926 4.767 24.580 1.00 54.12 128 MET A C 1
ATOM 986 O O . MET A 1 128 ? 9.161 3.793 25.294 1.00 54.12 128 MET A O 1
ATOM 990 N N . ASP A 1 129 ? 9.459 5.978 24.737 1.00 49.97 129 ASP A N 1
ATOM 991 C CA . ASP A 1 129 ? 10.173 6.400 25.934 1.00 49.97 129 ASP A CA 1
ATOM 992 C C . ASP A 1 129 ? 9.461 5.791 27.138 1.00 49.97 129 ASP A C 1
ATOM 994 O O . ASP A 1 129 ? 8.375 6.233 27.530 1.00 49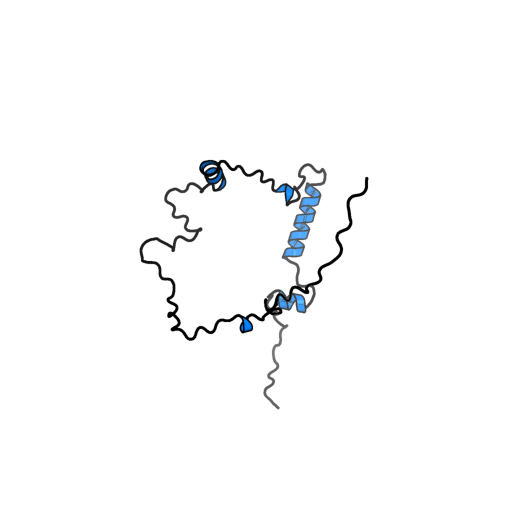.97 129 ASP A O 1
ATOM 998 N N . TYR A 1 130 ? 10.023 4.706 27.674 1.00 48.53 130 TYR A N 1
ATOM 999 C CA . TYR A 1 130 ? 9.562 4.141 28.918 1.00 48.53 130 TYR A CA 1
ATOM 1000 C C . TYR A 1 130 ? 10.046 5.159 29.936 1.00 48.53 130 TYR A C 1
ATOM 1002 O O . TYR A 1 130 ? 11.133 5.044 30.496 1.00 48.53 130 TYR A O 1
ATOM 1010 N N . ALA A 1 131 ? 9.264 6.226 30.106 1.00 53.59 131 ALA A N 1
ATOM 1011 C CA . ALA A 1 131 ? 9.284 7.046 31.291 1.00 53.59 131 ALA A CA 1
ATOM 1012 C C . ALA A 1 131 ? 8.822 6.111 32.410 1.00 53.59 131 ALA A C 1
ATOM 1014 O O . ALA A 1 131 ? 7.651 6.095 32.793 1.00 53.59 131 ALA A O 1
ATOM 1015 N N . GLY A 1 132 ? 9.750 5.249 32.845 1.00 45.31 132 GLY A N 1
ATOM 1016 C CA . GLY A 1 132 ? 9.668 4.529 34.097 1.00 45.31 132 GLY A CA 1
ATOM 1017 C C . GLY A 1 132 ? 9.198 5.544 35.120 1.00 45.31 132 GLY A C 1
ATOM 1018 O O . GLY A 1 132 ? 9.728 6.656 35.179 1.00 45.31 132 GLY A O 1
ATOM 1019 N N . GLY A 1 133 ? 8.082 5.205 35.762 1.00 44.44 133 GLY A N 1
ATOM 1020 C CA . GLY A 1 133 ? 7.313 6.134 36.568 1.00 44.44 133 GLY A CA 1
ATOM 1021 C C . GLY A 1 133 ? 8.208 6.906 37.524 1.00 44.44 133 GLY A C 1
ATOM 1022 O O . GLY A 1 133 ? 9.134 6.327 38.065 1.00 44.44 133 GLY A O 1
ATOM 1023 N N . ASP A 1 134 ? 7.911 8.197 37.662 1.00 46.28 134 ASP A N 1
ATOM 1024 C CA . ASP A 1 134 ? 8.284 9.106 38.751 1.00 46.28 134 ASP A CA 1
ATOM 1025 C C . ASP A 1 134 ? 9.155 8.487 39.864 1.00 46.28 134 ASP A C 1
ATOM 1027 O O . ASP A 1 134 ? 8.700 8.329 40.993 1.00 46.28 134 ASP A O 1
ATOM 1031 N N . ASP A 1 135 ? 10.418 8.166 39.566 1.00 47.44 135 ASP A N 1
ATOM 1032 C CA . ASP A 1 135 ? 11.411 7.800 40.575 1.00 47.44 135 ASP A CA 1
ATOM 1033 C C . ASP A 1 135 ? 12.109 9.088 41.008 1.00 47.44 135 ASP A C 1
ATOM 1035 O O . ASP A 1 135 ? 13.276 9.387 40.738 1.00 47.44 135 ASP A O 1
ATOM 1039 N N . ARG A 1 136 ? 11.307 9.936 41.655 1.00 53.06 136 ARG A N 1
ATOM 1040 C CA . ARG A 1 136 ? 11.817 10.978 42.533 1.00 53.06 136 ARG A CA 1
ATOM 1041 C C . ARG A 1 136 ? 12.447 10.305 43.750 1.00 53.06 136 ARG A C 1
ATOM 1043 O O . ARG A 1 136 ? 11.782 10.113 44.762 1.00 53.06 136 ARG A O 1
ATOM 1050 N N . GLY A 1 137 ? 13.755 10.087 43.677 1.00 50.34 137 GLY A N 1
ATOM 1051 C CA . GLY A 1 137 ? 14.626 10.070 44.851 1.00 50.34 137 GLY A CA 1
ATOM 1052 C C . GLY A 1 137 ? 14.977 8.689 45.397 1.00 50.34 137 GLY A C 1
ATOM 1053 O O . GLY A 1 137 ? 14.329 8.187 46.309 1.00 50.34 137 GLY A O 1
ATOM 1054 N N . GLY A 1 138 ? 16.104 8.167 44.926 1.00 46.91 138 GLY A N 1
ATOM 1055 C CA . GLY A 1 138 ? 16.839 7.072 45.549 1.00 46.91 138 GLY A CA 1
ATOM 1056 C C . GLY A 1 138 ? 18.316 7.202 45.199 1.00 46.91 138 GLY A C 1
ATOM 1057 O O . GLY A 1 138 ? 18.800 6.540 44.294 1.00 46.91 138 GLY A O 1
ATOM 1058 N N . ASP A 1 139 ? 18.997 8.139 45.853 1.00 44.09 139 ASP A N 1
ATOM 1059 C CA . ASP A 1 139 ? 20.458 8.190 45.926 1.00 44.09 139 ASP A CA 1
ATOM 1060 C C . ASP A 1 139 ? 20.948 6.894 46.601 1.00 44.09 139 ASP A C 1
ATOM 1062 O O . ASP A 1 139 ? 20.677 6.667 47.781 1.00 44.09 139 ASP A O 1
ATOM 1066 N N . GLU A 1 140 ? 21.590 6.019 45.824 1.00 53.06 140 GLU A N 1
ATOM 1067 C CA . GLU A 1 140 ? 22.182 4.752 46.272 1.00 53.06 140 GLU A CA 1
ATOM 1068 C C . GLU A 1 140 ? 23.704 4.868 46.543 1.00 53.06 140 GLU A C 1
ATOM 1070 O O . GLU A 1 140 ? 24.427 3.889 46.385 1.00 53.06 140 GLU A O 1
ATOM 1075 N N . GLU A 1 141 ? 24.225 6.029 46.963 1.00 47.62 141 GLU A N 1
ATOM 1076 C CA . GLU A 1 141 ? 25.645 6.211 47.334 1.00 47.62 141 GLU A CA 1
ATOM 1077 C C . GLU A 1 141 ? 25.856 6.524 48.829 1.00 47.62 141 GLU A C 1
ATOM 1079 O O . GLU A 1 141 ? 26.630 7.405 49.195 1.00 47.62 141 GLU A O 1
ATOM 1084 N N . ASP A 1 142 ? 25.225 5.759 49.7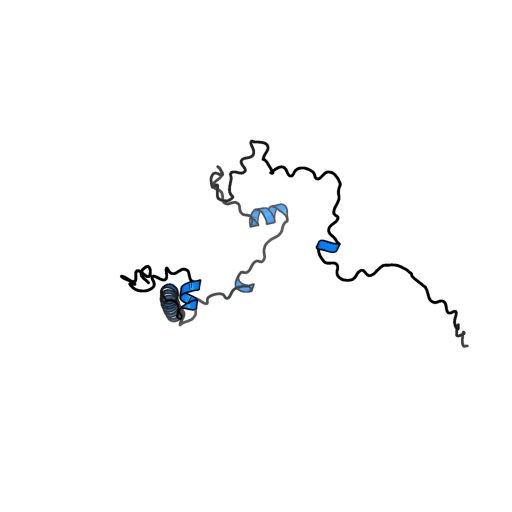29 1.00 44.47 142 ASP A N 1
ATOM 1085 C CA . ASP A 1 142 ? 25.661 5.745 51.134 1.00 44.47 142 ASP A CA 1
ATOM 1086 C C . ASP A 1 142 ? 25.365 4.406 51.844 1.00 44.47 142 ASP A C 1
ATOM 1088 O O . ASP A 1 142 ? 24.414 4.280 52.628 1.00 44.47 142 ASP A O 1
ATOM 1092 N N . LYS A 1 143 ? 26.201 3.384 51.581 1.00 44.31 143 LYS A N 1
ATOM 1093 C CA . LYS A 1 143 ? 26.636 2.423 52.615 1.00 44.31 143 LYS A CA 1
ATOM 1094 C C . LYS A 1 143 ? 27.857 1.579 52.261 1.00 44.31 143 LYS A C 1
ATOM 1096 O O . LYS A 1 143 ? 27.884 0.996 51.159 1.00 44.31 143 LYS A O 1
#

pLDDT: mean 71.55, std 18.04, range [37.53, 96.69]